Protein AF-A0A918AT86-F1 (afdb_monomer_lite)

Structure (mmCIF, N/CA/C/O backbone):
data_AF-A0A918AT86-F1
#
_entry.id   AF-A0A918AT86-F1
#
loop_
_atom_site.group_PDB
_atom_site.id
_atom_site.type_symbol
_atom_site.label_atom_id
_atom_site.label_alt_id
_atom_site.label_comp_id
_atom_site.label_asym_id
_atom_site.label_entity_id
_atom_site.label_seq_id
_atom_site.pdbx_PDB_ins_code
_atom_site.Cartn_x
_atom_site.Cartn_y
_atom_site.Cartn_z
_atom_site.occupancy
_atom_site.B_iso_or_equiv
_atom_site.auth_seq_id
_atom_site.auth_comp_id
_atom_site.auth_asym_id
_atom_site.auth_atom_id
_atom_site.pdbx_PDB_model_num
ATOM 1 N N . MET A 1 1 ? -13.343 3.801 -17.986 1.00 44.19 1 MET A N 1
ATOM 2 C CA . MET A 1 1 ? -13.694 2.697 -17.067 1.00 44.19 1 MET A CA 1
ATOM 3 C C . MET A 1 1 ? -12.740 2.764 -15.889 1.00 44.19 1 MET A C 1
ATOM 5 O O . MET A 1 1 ? -11.551 2.915 -16.135 1.00 44.19 1 MET A O 1
ATOM 9 N N . GLY A 1 2 ? -13.249 2.748 -14.657 1.00 69.25 2 GLY A N 1
ATOM 10 C CA . GLY A 1 2 ? -12.433 2.744 -13.438 1.00 69.25 2 GLY A CA 1
ATOM 11 C C . GLY A 1 2 ? -12.432 1.358 -12.800 1.00 69.25 2 GLY A C 1
ATOM 12 O O . GLY A 1 2 ? -13.423 0.641 -12.911 1.00 69.25 2 GLY A O 1
ATOM 13 N N . LEU A 1 3 ? -11.323 0.988 -12.167 1.00 76.25 3 LEU A N 1
ATOM 14 C CA . LEU A 1 3 ? -11.213 -0.192 -11.315 1.00 76.25 3 LEU A CA 1
ATOM 15 C C . LEU A 1 3 ? -11.258 0.290 -9.862 1.00 76.25 3 LEU A C 1
ATOM 17 O O . LEU A 1 3 ? -10.486 1.175 -9.499 1.00 76.25 3 LEU A O 1
ATOM 21 N N . HIS A 1 4 ? -12.153 -0.274 -9.055 1.00 74.81 4 HIS A N 1
ATOM 22 C CA . HIS A 1 4 ? -12.195 -0.049 -7.613 1.00 74.81 4 HIS A CA 1
ATOM 23 C C . HIS A 1 4 ? -11.805 -1.351 -6.913 1.00 74.81 4 HIS A C 1
ATOM 25 O O . HIS A 1 4 ? -12.346 -2.406 -7.241 1.00 74.81 4 HIS A O 1
ATOM 31 N N . VAL A 1 5 ? -10.843 -1.274 -5.996 1.00 77.88 5 VAL A N 1
ATOM 32 C CA . VAL A 1 5 ? -10.354 -2.411 -5.209 1.00 77.88 5 VAL A CA 1
ATOM 33 C C . VAL A 1 5 ? -10.488 -2.034 -3.743 1.00 77.88 5 VAL A C 1
ATOM 35 O O . VAL A 1 5 ? -9.937 -1.015 -3.327 1.00 77.88 5 VAL A O 1
ATOM 38 N N . LEU A 1 6 ? -11.209 -2.853 -2.981 1.00 80.06 6 LEU A N 1
ATOM 39 C CA . LEU A 1 6 ? -11.264 -2.773 -1.527 1.00 80.06 6 LEU A CA 1
ATOM 40 C C . LEU A 1 6 ? -10.333 -3.847 -0.968 1.00 80.06 6 LEU A C 1
ATOM 42 O O . LEU A 1 6 ? -10.463 -5.020 -1.313 1.00 80.06 6 LEU A O 1
ATOM 46 N N . LEU A 1 7 ? -9.374 -3.428 -0.146 1.00 81.75 7 LEU A N 1
ATOM 47 C CA . LEU A 1 7 ? -8.426 -4.308 0.526 1.00 81.75 7 LEU A CA 1
ATOM 48 C C . LEU A 1 7 ? -8.607 -4.138 2.033 1.00 81.75 7 LEU A C 1
ATOM 50 O O . LEU A 1 7 ? -8.429 -3.034 2.546 1.00 81.75 7 LEU A O 1
ATOM 54 N N . GLN A 1 8 ? -8.943 -5.224 2.722 1.00 85.19 8 GLN A N 1
ATOM 55 C CA . GLN A 1 8 ? -8.972 -5.278 4.178 1.00 85.19 8 GLN A CA 1
ATOM 56 C C . GLN A 1 8 ? -7.753 -6.088 4.644 1.00 85.19 8 GLN A C 1
ATOM 58 O O . GLN A 1 8 ? -7.693 -7.272 4.321 1.00 85.19 8 GLN A O 1
ATOM 63 N N . PRO A 1 9 ? -6.773 -5.471 5.333 1.00 83.00 9 PRO A N 1
ATOM 64 C CA . PRO A 1 9 ? -5.565 -6.169 5.765 1.00 83.00 9 PRO A CA 1
ATOM 65 C C . PRO A 1 9 ? -5.871 -7.325 6.727 1.00 83.00 9 PRO A C 1
ATOM 67 O O . PRO A 1 9 ? -6.592 -7.136 7.709 1.00 83.00 9 PRO A O 1
ATOM 70 N N . GLU A 1 10 ? -5.296 -8.493 6.451 1.00 84.81 10 GLU A N 1
ATOM 71 C CA . GLU A 1 10 ? -5.217 -9.635 7.372 1.00 84.81 10 GLU A CA 1
ATOM 72 C C . GLU A 1 10 ? -3.928 -9.567 8.220 1.00 84.81 10 GLU A C 1
ATOM 74 O O . GLU A 1 10 ? -3.089 -8.689 8.008 1.00 84.81 10 GLU A O 1
ATOM 79 N N . GLU A 1 11 ? -3.754 -10.462 9.203 1.00 83.00 11 GLU A N 1
ATOM 80 C CA . GLU A 1 11 ? -2.570 -10.458 10.090 1.00 83.00 11 GLU A CA 1
ATOM 81 C C . GLU A 1 11 ? -1.236 -10.584 9.335 1.00 83.00 11 GLU A C 1
ATOM 83 O O . GLU A 1 11 ? -0.207 -10.111 9.817 1.00 83.00 11 GLU A O 1
ATOM 88 N N . ASP A 1 12 ? -1.248 -11.205 8.156 1.00 85.88 12 ASP A N 1
ATOM 89 C CA . ASP A 1 12 ? -0.082 -11.420 7.300 1.00 85.88 12 ASP A CA 1
ATOM 90 C C . ASP A 1 12 ? 0.087 -10.351 6.206 1.00 85.88 12 ASP A C 1
ATOM 92 O O . ASP A 1 12 ? 0.976 -10.466 5.358 1.00 85.88 12 ASP A O 1
ATOM 96 N N . ALA A 1 13 ? -0.749 -9.308 6.212 1.00 89.44 13 ALA A N 1
ATOM 97 C CA . ALA A 1 13 ? -0.706 -8.279 5.192 1.00 89.44 13 ALA A CA 1
ATOM 98 C C . ALA A 1 13 ? 0.596 -7.469 5.257 1.00 89.44 13 ALA A C 1
ATOM 100 O O . ALA A 1 13 ? 1.005 -6.961 6.303 1.00 89.44 13 ALA A O 1
ATOM 101 N N . GLU A 1 14 ? 1.226 -7.281 4.099 1.00 91.88 14 GLU A N 1
ATOM 102 C CA . GLU A 1 14 ? 2.495 -6.572 3.979 1.00 91.88 14 GLU A CA 1
ATOM 103 C C . GLU A 1 14 ? 2.559 -5.703 2.721 1.00 91.88 14 GLU A C 1
ATOM 105 O O . GLU A 1 14 ? 1.932 -5.980 1.697 1.00 91.88 14 GLU A O 1
ATOM 110 N N . ALA A 1 15 ? 3.367 -4.646 2.787 1.00 92.12 15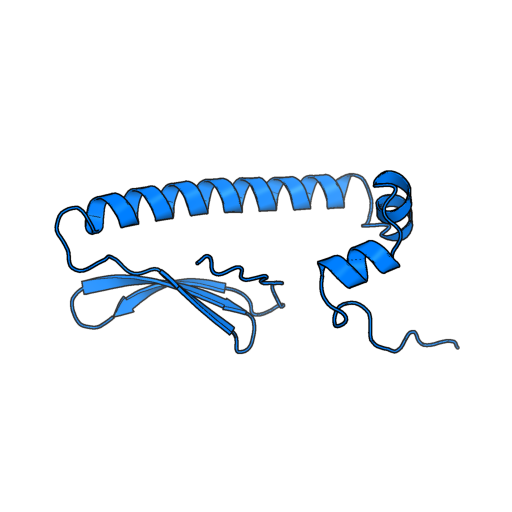 ALA A N 1
ATOM 111 C CA . ALA A 1 15 ? 3.731 -3.832 1.637 1.00 92.12 15 ALA A CA 1
ATOM 112 C C . ALA A 1 15 ? 5.258 -3.768 1.529 1.00 92.12 15 ALA A C 1
ATOM 114 O O . ALA A 1 15 ? 5.935 -3.331 2.460 1.00 92.12 15 ALA A O 1
ATOM 115 N N . SER A 1 16 ? 5.809 -4.195 0.394 1.00 91.69 16 SER A N 1
ATOM 116 C CA . SER A 1 16 ? 7.255 -4.277 0.184 1.00 91.69 16 SER A CA 1
ATOM 117 C C . SER A 1 16 ? 7.671 -3.811 -1.209 1.00 91.69 16 SER A C 1
ATOM 119 O O . SER A 1 16 ? 6.933 -3.916 -2.191 1.00 91.69 16 SER A O 1
ATOM 121 N N . VAL A 1 17 ? 8.886 -3.266 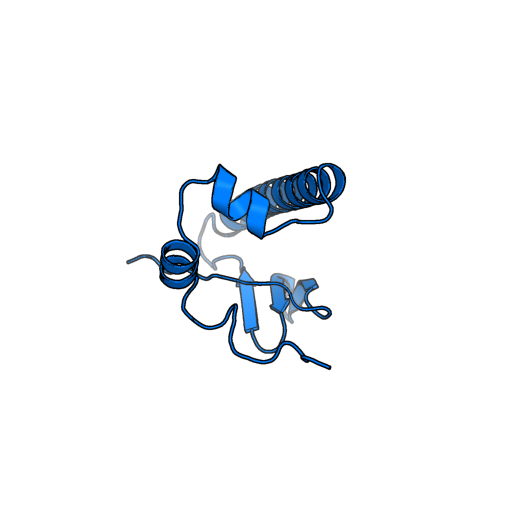-1.300 1.00 89.44 17 VAL A N 1
ATOM 122 C CA . VAL A 1 17 ? 9.529 -2.988 -2.587 1.00 89.44 17 VAL A CA 1
ATOM 123 C C . VAL A 1 17 ? 10.297 -4.234 -2.999 1.00 89.44 17 VAL A C 1
ATOM 125 O O . VAL A 1 17 ? 11.217 -4.666 -2.310 1.00 89.44 17 VAL A O 1
ATOM 128 N N . VAL A 1 18 ? 9.920 -4.800 -4.140 1.00 88.62 18 VAL A N 1
ATOM 129 C CA . VAL A 1 18 ? 10.569 -5.969 -4.726 1.00 88.62 18 VAL A CA 1
ATOM 130 C C . VAL A 1 18 ? 11.309 -5.543 -5.982 1.00 88.62 18 VAL A C 1
ATOM 132 O O . VAL A 1 18 ? 10.713 -5.041 -6.938 1.00 88.62 18 VAL A O 1
ATOM 135 N N . GLU A 1 19 ? 12.611 -5.797 -6.009 1.00 82.00 19 GLU A N 1
ATOM 136 C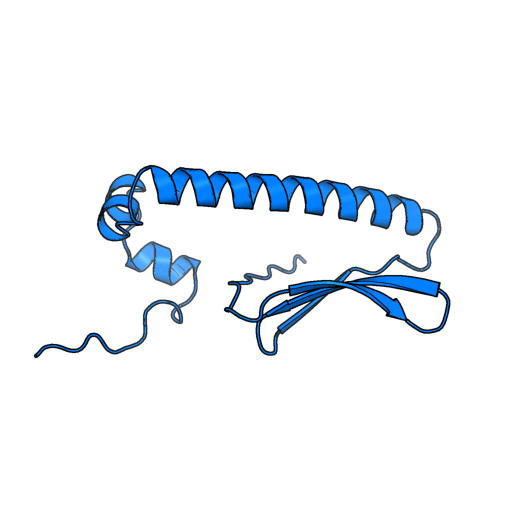 CA . GLU A 1 19 ? 13.412 -5.682 -7.223 1.00 82.00 19 GLU A CA 1
ATOM 137 C C . GLU A 1 19 ? 13.388 -7.020 -7.961 1.00 82.00 19 GLU A C 1
ATOM 139 O O . GLU A 1 19 ? 13.930 -8.025 -7.498 1.00 82.00 19 GLU A O 1
ATOM 144 N N . ARG A 1 20 ? 12.718 -7.062 -9.117 1.00 67.75 20 ARG A N 1
ATOM 145 C CA . ARG A 1 20 ? 12.787 -8.233 -10.001 1.00 67.75 20 ARG A CA 1
ATOM 146 C C . ARG A 1 20 ? 14.013 -8.136 -10.905 1.00 67.75 20 ARG A C 1
ATOM 148 O O . ARG A 1 20 ? 14.554 -7.052 -11.132 1.00 67.75 20 ARG A O 1
ATOM 155 N N . ALA A 1 21 ? 14.437 -9.284 -11.438 1.00 49.81 21 ALA A N 1
ATOM 156 C CA . ALA A 1 21 ? 15.515 -9.361 -12.420 1.00 49.81 21 ALA A CA 1
ATOM 157 C C . ALA A 1 21 ? 15.299 -8.291 -13.506 1.00 49.81 21 ALA A C 1
ATOM 159 O O . ALA A 1 21 ? 14.226 -8.267 -14.104 1.00 49.81 21 ALA A O 1
ATOM 160 N N . GLN A 1 22 ? 16.315 -7.440 -13.722 1.00 63.00 22 GLN A N 1
ATOM 161 C CA . GLN A 1 22 ? 16.346 -6.207 -14.541 1.00 63.00 22 GLN A CA 1
ATOM 162 C C . GLN A 1 22 ? 16.295 -4.861 -13.780 1.00 63.00 22 GLN A C 1
ATOM 164 O O . GLN A 1 22 ? 16.193 -3.833 -14.438 1.00 63.00 22 GLN A O 1
ATOM 169 N N . TRP A 1 23 ? 16.439 -4.810 -12.447 1.00 70.25 23 TRP A N 1
ATOM 170 C CA . TRP A 1 23 ? 16.518 -3.537 -11.685 1.00 70.25 23 TRP A CA 1
ATOM 171 C C . TRP A 1 23 ? 15.267 -2.649 -11.800 1.00 70.25 23 TRP A C 1
ATOM 173 O O . TRP A 1 23 ? 15.324 -1.435 -11.614 1.00 70.25 23 TRP A O 1
ATOM 183 N N . HIS A 1 24 ? 14.121 -3.253 -12.111 1.00 80.06 24 HIS A N 1
ATOM 184 C CA . HIS A 1 24 ? 12.840 -2.561 -12.142 1.00 80.06 24 HIS A CA 1
ATOM 185 C C . HIS A 1 24 ? 12.141 -2.740 -10.787 1.00 80.06 24 HIS A C 1
ATOM 187 O O . HIS A 1 24 ? 11.656 -3.844 -10.504 1.00 80.06 24 HIS A O 1
ATOM 193 N N . PRO A 1 25 ? 12.073 -1.694 -9.941 1.00 86.44 25 PRO A N 1
ATOM 194 C CA . PRO A 1 25 ? 11.390 -1.791 -8.661 1.00 86.44 25 PRO A CA 1
ATOM 195 C C . PRO A 1 25 ? 9.884 -1.933 -8.883 1.00 86.44 25 PRO A C 1
ATOM 197 O O . PRO A 1 25 ? 9.291 -1.277 -9.744 1.00 86.44 25 PRO A O 1
ATOM 200 N N . SER A 1 26 ? 9.261 -2.803 -8.098 1.00 89.94 26 SER A N 1
ATOM 201 C CA . SER A 1 26 ? 7.809 -2.933 -8.002 1.00 89.94 26 SER A CA 1
ATOM 202 C C . SER A 1 26 ? 7.399 -2.791 -6.544 1.00 89.94 26 SER A C 1
ATOM 204 O O . SER A 1 26 ? 7.991 -3.435 -5.682 1.00 89.94 26 SER A O 1
ATOM 206 N N . LEU A 1 27 ? 6.379 -1.983 -6.266 1.00 91.50 27 LEU A N 1
ATOM 207 C CA . LEU A 1 27 ? 5.714 -2.013 -4.964 1.00 91.50 27 LEU A CA 1
ATOM 208 C C . LEU A 1 27 ? 4.686 -3.142 -5.003 1.00 91.50 27 LEU A C 1
ATOM 210 O O . LEU A 1 27 ? 3.831 -3.161 -5.891 1.00 91.50 27 LEU A O 1
ATOM 214 N N . VAL A 1 28 ? 4.785 -4.075 -4.067 1.00 91.44 28 VAL A N 1
ATOM 215 C CA . VAL A 1 28 ? 3.854 -5.191 -3.910 1.00 91.44 28 VAL A CA 1
ATOM 216 C C . VAL A 1 28 ? 3.144 -5.024 -2.576 1.00 91.44 28 VAL A C 1
ATOM 218 O O . VAL A 1 28 ? 3.795 -4.858 -1.551 1.00 91.44 28 VAL A O 1
ATOM 221 N N . ILE A 1 29 ? 1.817 -5.054 -2.610 1.00 92.25 29 ILE A N 1
ATOM 222 C CA . ILE A 1 29 ? 0.955 -5.082 -1.430 1.00 92.25 29 ILE A CA 1
ATOM 223 C C . ILE A 1 29 ? 0.255 -6.437 -1.440 1.00 92.25 29 ILE A C 1
ATOM 225 O O . ILE A 1 29 ? -0.406 -6.771 -2.427 1.00 92.25 29 ILE A O 1
ATOM 229 N N . SER A 1 30 ? 0.427 -7.201 -0.369 1.00 90.00 30 SER A N 1
ATOM 230 C CA . SER A 1 30 ? -0.117 -8.546 -0.190 1.00 90.00 30 SER A CA 1
ATOM 231 C C . SER A 1 30 ? -1.062 -8.561 1.013 1.00 90.00 30 SER A C 1
ATOM 233 O O . SER A 1 30 ? -0.777 -7.907 2.012 1.00 90.00 30 SER A O 1
ATOM 235 N N . SER A 1 31 ? -2.172 -9.291 0.917 1.00 86.62 31 SER A N 1
ATOM 236 C CA . SER A 1 31 ? -3.075 -9.607 2.037 1.00 86.62 31 SER A CA 1
ATOM 237 C C . SER A 1 31 ? -3.754 -10.935 1.719 1.00 86.62 31 SER A C 1
ATOM 239 O O . SER A 1 31 ? -4.481 -11.008 0.720 1.00 86.62 31 SER A O 1
ATOM 241 N N . GLY A 1 32 ? -3.465 -11.987 2.490 1.00 85.38 32 GLY A N 1
ATOM 242 C CA . GLY A 1 32 ? -3.821 -13.356 2.116 1.00 85.38 32 GLY A CA 1
ATOM 243 C C . GLY A 1 32 ? -3.377 -13.699 0.682 1.00 85.38 32 GLY A C 1
ATOM 244 O O . GLY A 1 32 ? -2.233 -13.469 0.279 1.00 85.38 32 GLY A O 1
ATOM 245 N N . ASP A 1 33 ? -4.309 -14.192 -0.137 1.00 83.94 33 ASP A N 1
ATOM 246 C CA . ASP A 1 33 ? -4.051 -14.552 -1.542 1.00 83.94 33 ASP A CA 1
ATOM 247 C C . ASP A 1 33 ? -4.098 -13.362 -2.523 1.00 83.94 33 ASP A C 1
ATOM 249 O O . ASP A 1 33 ? -3.752 -13.498 -3.705 1.00 83.94 33 ASP A O 1
ATOM 253 N N . ALA A 1 34 ? -4.516 -12.178 -2.067 1.00 84.12 34 ALA A N 1
ATOM 254 C CA . ALA A 1 34 ? -4.614 -10.995 -2.909 1.00 84.12 34 ALA A CA 1
ATOM 255 C C . ALA A 1 34 ? -3.264 -10.276 -3.018 1.00 84.12 34 ALA A C 1
ATOM 257 O O . ALA A 1 34 ? -2.572 -10.046 -2.025 1.00 84.12 34 ALA A O 1
ATOM 258 N N . ARG A 1 35 ? -2.903 -9.862 -4.241 1.00 87.88 35 ARG A N 1
ATOM 259 C CA . ARG A 1 35 ? -1.736 -9.006 -4.488 1.00 87.88 35 ARG A CA 1
ATOM 260 C C . ARG A 1 35 ? -2.072 -7.845 -5.402 1.00 87.88 35 ARG A C 1
ATOM 262 O O . ARG A 1 35 ? -2.546 -8.037 -6.521 1.00 87.88 35 ARG A O 1
ATOM 269 N N . LEU A 1 36 ? -1.720 -6.646 -4.958 1.00 89.19 36 LEU A N 1
ATOM 270 C CA . LEU A 1 36 ? -1.672 -5.449 -5.782 1.00 89.19 36 LEU A CA 1
ATOM 271 C C . LEU A 1 36 ? -0.210 -5.135 -6.095 1.00 89.19 36 LEU A C 1
ATOM 273 O O . LEU A 1 36 ? 0.637 -5.114 -5.208 1.00 89.19 36 LEU A O 1
ATOM 277 N N . THR A 1 37 ? 0.108 -4.908 -7.367 1.00 90.19 37 THR A N 1
ATOM 278 C CA . THR A 1 37 ? 1.462 -4.525 -7.783 1.00 90.19 37 THR A CA 1
ATOM 279 C C . THR A 1 37 ? 1.424 -3.199 -8.522 1.00 90.19 37 THR A C 1
ATOM 281 O O . THR A 1 37 ? 0.675 -3.038 -9.484 1.00 90.19 37 THR A O 1
ATOM 284 N N . VAL A 1 38 ? 2.271 -2.266 -8.100 1.00 89.25 38 VAL A N 1
ATOM 285 C CA . VAL A 1 38 ? 2.495 -0.990 -8.777 1.00 89.25 38 VAL A CA 1
ATOM 286 C C . VAL A 1 38 ? 3.843 -1.057 -9.479 1.00 89.25 38 VAL A C 1
ATOM 288 O O . VAL A 1 38 ? 4.864 -1.373 -8.864 1.00 89.25 38 VAL A O 1
ATOM 291 N N . GLN A 1 39 ? 3.843 -0.765 -10.778 1.00 89.69 39 GLN A N 1
ATOM 292 C CA . GLN A 1 39 ? 5.031 -0.827 -11.624 1.00 89.69 39 GLN A CA 1
ATOM 293 C C . GLN A 1 39 ? 5.226 0.472 -12.391 1.00 89.69 39 GLN A C 1
ATOM 295 O O . GLN A 1 39 ? 4.271 1.155 -12.767 1.00 89.69 39 GLN A O 1
ATOM 300 N N . MET A 1 40 ? 6.488 0.779 -12.671 1.00 88.88 40 MET A N 1
ATOM 301 C CA . MET A 1 40 ? 6.843 1.846 -13.592 1.00 88.88 40 MET A CA 1
ATOM 302 C C . MET A 1 40 ? 6.383 1.494 -15.010 1.00 88.88 40 MET A C 1
ATOM 304 O O . MET A 1 40 ? 6.720 0.437 -15.542 1.00 88.88 40 MET A O 1
ATOM 308 N N . ALA A 1 41 ? 5.647 2.404 -15.649 1.00 85.62 41 ALA A N 1
ATOM 309 C CA . ALA A 1 41 ? 5.277 2.244 -17.049 1.00 85.62 41 ALA A CA 1
ATOM 310 C C . ALA A 1 41 ? 6.515 2.387 -17.951 1.00 85.62 41 ALA A C 1
ATOM 312 O O . ALA A 1 41 ? 7.277 3.342 -17.810 1.00 85.62 41 ALA A O 1
ATOM 313 N N . GLY A 1 42 ? 6.681 1.490 -18.927 1.00 85.94 42 GLY A N 1
ATOM 314 C CA . GLY A 1 42 ? 7.780 1.511 -19.905 1.00 85.94 42 GLY A CA 1
ATOM 315 C C . GLY A 1 42 ? 7.642 2.581 -20.997 1.00 85.94 42 GLY A C 1
ATOM 316 O O . GLY A 1 42 ? 7.903 2.303 -22.163 1.00 85.94 42 GLY A O 1
ATOM 317 N N . ARG A 1 43 ? 7.169 3.781 -20.647 1.00 87.50 43 ARG A N 1
ATOM 318 C CA . ARG A 1 43 ? 6.988 4.923 -21.557 1.00 87.50 43 ARG A CA 1
ATOM 319 C C . ARG A 1 43 ? 7.696 6.160 -21.014 1.00 87.50 43 ARG A C 1
ATOM 321 O O . ARG A 1 43 ? 7.990 6.228 -19.820 1.00 87.50 43 ARG A O 1
ATOM 328 N N . GLU A 1 44 ? 7.922 7.151 -21.871 1.00 90.81 44 GLU A N 1
ATOM 329 C CA . GLU A 1 44 ? 8.488 8.443 -21.469 1.00 90.81 44 GLU A CA 1
ATOM 330 C C . GLU A 1 44 ? 7.678 9.071 -20.317 1.00 90.81 44 GLU A C 1
ATOM 332 O O . GLU A 1 44 ? 6.446 9.016 -20.301 1.00 90.81 44 GLU A O 1
ATOM 337 N N . GLY A 1 45 ? 8.376 9.580 -19.296 1.00 90.31 45 GLY A N 1
ATOM 338 C CA . GLY A 1 45 ? 7.770 10.102 -18.063 1.00 90.31 45 GLY A CA 1
ATOM 339 C C . GLY A 1 45 ? 7.217 9.044 -17.094 1.00 90.31 45 GLY A C 1
ATOM 340 O O . GLY A 1 45 ? 6.796 9.387 -15.991 1.00 90.31 45 GLY A O 1
ATOM 341 N N . GLY A 1 46 ? 7.239 7.751 -17.447 1.00 89.81 46 GLY A N 1
ATOM 342 C CA . GLY A 1 46 ? 6.709 6.671 -16.607 1.00 89.81 46 GLY A CA 1
ATOM 343 C C . GLY A 1 46 ? 7.389 6.563 -15.239 1.00 89.81 46 GLY A C 1
ATOM 344 O O . GLY A 1 46 ? 6.714 6.293 -14.246 1.00 89.81 46 GLY A O 1
ATOM 345 N N . ALA A 1 47 ? 8.695 6.839 -15.175 1.00 89.75 47 ALA A N 1
ATOM 346 C CA . ALA A 1 47 ? 9.461 6.868 -13.929 1.00 89.75 47 ALA A CA 1
ATOM 347 C C . ALA A 1 47 ? 8.995 7.985 -12.988 1.00 89.75 47 ALA A C 1
ATOM 349 O O . ALA A 1 47 ? 8.693 7.731 -11.827 1.00 89.75 47 ALA A O 1
ATOM 350 N N . GLU A 1 48 ? 8.882 9.214 -13.494 1.00 93.62 48 GLU A N 1
ATOM 351 C CA . GLU A 1 48 ? 8.448 10.369 -12.703 1.00 93.62 48 GLU A CA 1
ATOM 352 C C . GLU A 1 48 ? 7.007 10.201 -12.207 1.00 93.62 48 GLU A C 1
ATOM 354 O O . GLU A 1 48 ? 6.714 10.465 -11.040 1.00 93.62 48 GLU A O 1
ATOM 359 N N . MET A 1 49 ? 6.122 9.668 -13.058 1.00 93.12 49 MET A N 1
ATOM 360 C CA . MET A 1 49 ? 4.759 9.315 -12.660 1.00 93.12 49 MET A CA 1
ATOM 361 C C . MET A 1 49 ? 4.742 8.281 -11.530 1.00 93.12 49 MET A C 1
ATOM 363 O O . MET A 1 49 ? 4.005 8.465 -10.564 1.00 93.12 49 MET A O 1
ATOM 367 N N . ALA A 1 50 ? 5.545 7.217 -11.634 1.00 92.00 50 ALA A N 1
ATOM 368 C CA . ALA A 1 50 ? 5.622 6.179 -10.608 1.00 92.00 50 ALA A CA 1
ATOM 369 C C . ALA A 1 50 ? 6.189 6.720 -9.288 1.00 92.00 50 ALA A C 1
ATOM 371 O O . ALA A 1 50 ? 5.653 6.409 -8.228 1.00 92.00 50 ALA A O 1
ATOM 372 N N . ILE A 1 51 ? 7.218 7.576 -9.348 1.00 93.56 51 ILE A N 1
ATOM 373 C CA . ILE A 1 51 ? 7.804 8.233 -8.170 1.00 93.56 51 ILE A CA 1
ATOM 374 C C . ILE A 1 51 ? 6.764 9.106 -7.468 1.00 93.56 51 ILE A C 1
ATOM 376 O O . ILE A 1 51 ? 6.593 8.988 -6.256 1.00 93.56 51 ILE A O 1
ATOM 380 N N . ARG A 1 52 ? 6.068 9.975 -8.212 1.00 95.62 52 ARG A N 1
ATOM 381 C CA . ARG A 1 52 ? 5.040 10.853 -7.641 1.00 95.62 52 ARG A CA 1
ATOM 382 C C . ARG A 1 52 ? 3.915 10.039 -7.011 1.00 95.62 52 ARG A C 1
ATOM 384 O O . ARG A 1 52 ? 3.596 10.254 -5.849 1.00 95.62 52 ARG A O 1
ATOM 391 N N . PHE A 1 53 ? 3.381 9.070 -7.752 1.00 93.88 53 PHE A N 1
ATOM 392 C CA . PHE A 1 53 ? 2.299 8.217 -7.271 1.00 93.88 53 PHE A CA 1
ATOM 393 C C . PHE A 1 53 ? 2.687 7.438 -6.007 1.00 93.88 53 PHE A C 1
ATOM 395 O O . PHE A 1 53 ? 1.917 7.402 -5.055 1.00 93.88 53 PHE A O 1
ATOM 402 N N . ALA A 1 54 ? 3.889 6.853 -5.957 1.00 93.38 54 ALA A N 1
ATOM 403 C CA . ALA A 1 54 ? 4.351 6.116 -4.782 1.00 93.38 54 ALA A CA 1
ATOM 404 C C . ALA A 1 54 ? 4.480 7.011 -3.537 1.00 93.38 54 ALA A C 1
ATOM 406 O O . ALA A 1 54 ? 4.164 6.567 -2.436 1.00 93.38 54 ALA A O 1
ATOM 407 N N . ARG A 1 55 ? 4.912 8.270 -3.702 1.00 96.69 55 ARG A N 1
ATOM 408 C CA . ARG A 1 55 ? 4.989 9.244 -2.600 1.00 96.69 55 ARG A CA 1
ATOM 409 C C . ARG A 1 55 ? 3.606 9.642 -2.095 1.00 96.69 55 ARG A C 1
ATOM 411 O O . ARG A 1 55 ? 3.365 9.548 -0.899 1.00 96.69 55 ARG A O 1
ATOM 418 N N . GLU A 1 56 ? 2.701 10.006 -3.001 1.00 96.75 56 GLU A N 1
ATOM 419 C CA . GLU A 1 56 ? 1.311 10.344 -2.659 1.00 96.75 56 GLU A CA 1
ATOM 420 C C . GLU A 1 56 ? 0.608 9.173 -1.955 1.00 96.75 56 GLU A C 1
ATOM 422 O O . GLU A 1 56 ? -0.080 9.366 -0.954 1.00 96.75 56 GLU A O 1
ATOM 427 N N . LEU A 1 57 ? 0.830 7.942 -2.432 1.00 93.94 57 LEU A N 1
ATOM 428 C CA . LEU A 1 57 ? 0.303 6.733 -1.802 1.00 93.94 57 LEU A CA 1
ATOM 429 C C . LEU A 1 57 ? 0.856 6.537 -0.385 1.00 93.94 57 LEU A C 1
ATOM 431 O O . LEU A 1 57 ? 0.088 6.217 0.519 1.00 93.94 57 LEU A O 1
ATOM 435 N N . ALA A 1 58 ? 2.162 6.725 -0.179 1.00 94.31 58 ALA A N 1
ATOM 436 C CA . ALA A 1 58 ? 2.775 6.578 1.139 1.00 94.31 58 ALA A CA 1
ATOM 437 C C . ALA A 1 58 ? 2.247 7.622 2.135 1.00 94.31 58 ALA A C 1
ATOM 439 O O . ALA A 1 58 ? 1.926 7.277 3.270 1.00 94.31 58 ALA A O 1
ATOM 440 N N . GLU A 1 59 ? 2.108 8.878 1.702 1.00 97.31 59 GLU A N 1
ATOM 441 C CA . GLU A 1 59 ? 1.536 9.958 2.513 1.00 97.31 59 GLU A CA 1
ATOM 442 C C . GLU A 1 59 ? 0.077 9.670 2.891 1.00 97.31 59 GLU A C 1
ATOM 444 O O . GLU A 1 59 ? -0.294 9.772 4.061 1.00 97.31 59 GLU A O 1
ATOM 449 N N . ALA A 1 60 ? -0.743 9.240 1.928 1.00 94.62 60 ALA A N 1
ATOM 450 C CA . ALA A 1 60 ? -2.134 8.877 2.179 1.00 94.62 60 ALA A CA 1
ATOM 451 C C . ALA A 1 60 ? -2.266 7.660 3.113 1.00 94.62 60 ALA A C 1
ATOM 453 O O . ALA A 1 60 ? -3.107 7.666 4.012 1.00 94.62 60 ALA A O 1
ATOM 454 N N . ALA A 1 61 ? -1.428 6.633 2.934 1.00 93.12 61 ALA A N 1
ATOM 4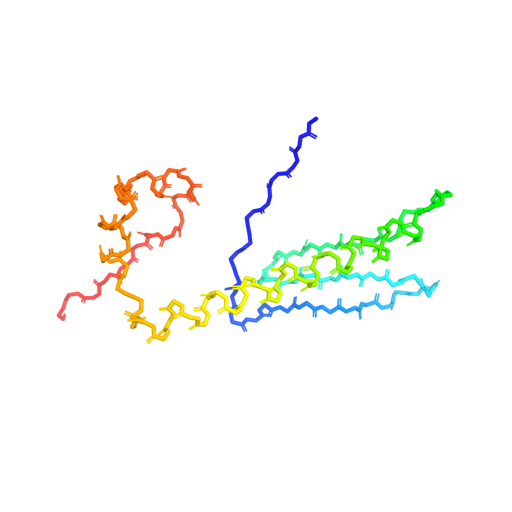55 C CA . ALA A 1 61 ? -1.422 5.445 3.786 1.00 93.12 61 ALA A CA 1
ATOM 456 C C . ALA A 1 61 ? -1.006 5.774 5.228 1.00 93.12 61 ALA A C 1
ATOM 458 O O . ALA A 1 61 ? -1.630 5.283 6.169 1.00 93.12 61 ALA A O 1
ATOM 459 N N . ALA A 1 62 ? -0.003 6.640 5.412 1.00 96.19 62 ALA A N 1
ATOM 460 C CA . ALA A 1 62 ? 0.404 7.115 6.733 1.00 96.19 62 ALA A CA 1
ATOM 461 C C . ALA A 1 62 ? -0.728 7.893 7.421 1.00 96.19 62 ALA A C 1
ATOM 463 O O . ALA A 1 62 ? -1.097 7.568 8.547 1.00 96.19 62 ALA A O 1
ATOM 464 N N . ALA A 1 63 ? -1.357 8.838 6.715 1.00 94.62 63 ALA A N 1
ATOM 465 C CA . ALA A 1 63 ? -2.490 9.595 7.249 1.00 94.62 63 ALA A CA 1
ATOM 466 C C . ALA A 1 63 ? -3.686 8.693 7.615 1.00 94.62 63 ALA A C 1
ATOM 468 O O . ALA A 1 63 ? -4.360 8.922 8.621 1.00 94.62 63 ALA A O 1
ATOM 469 N N . PHE A 1 64 ? -3.946 7.646 6.826 1.00 92.75 64 PHE A N 1
ATOM 470 C CA . PHE A 1 64 ? -4.957 6.639 7.150 1.00 92.75 64 PHE A CA 1
ATOM 471 C C . PHE A 1 64 ? -4.615 5.872 8.436 1.00 92.75 64 PHE A C 1
ATOM 473 O O . PHE A 1 64 ? -5.484 5.709 9.296 1.00 92.75 64 PHE A O 1
ATOM 480 N N . ALA A 1 65 ? -3.363 5.434 8.595 1.00 93.06 65 ALA A N 1
ATOM 481 C CA . ALA A 1 65 ? -2.910 4.736 9.797 1.00 93.06 65 ALA A CA 1
ATOM 482 C C . ALA A 1 65 ? -3.027 5.620 11.050 1.00 93.06 65 ALA A C 1
ATOM 484 O O . ALA A 1 65 ? -3.586 5.178 12.058 1.00 93.06 65 ALA A O 1
ATOM 485 N N . ASP A 1 66 ? -2.593 6.880 10.962 1.00 95.12 66 ASP A N 1
ATOM 486 C CA . ASP A 1 66 ? -2.730 7.863 12.041 1.00 95.12 66 ASP A CA 1
ATOM 487 C C . ASP A 1 66 ? -4.200 8.027 12.441 1.00 95.12 66 ASP A C 1
ATOM 489 O O . ASP A 1 66 ? -4.550 7.975 13.625 1.00 95.12 66 ASP A O 1
ATOM 493 N N . ARG A 1 67 ? -5.099 8.121 11.454 1.00 88.75 67 ARG A N 1
ATOM 494 C CA . ARG A 1 67 ? -6.534 8.240 11.712 1.00 88.75 67 ARG A CA 1
ATOM 495 C C . ARG A 1 67 ? -7.120 6.999 12.388 1.00 88.75 67 ARG A C 1
ATOM 497 O O . ARG A 1 67 ? -7.920 7.136 13.315 1.00 88.75 67 ARG A O 1
ATOM 504 N N . CYS A 1 68 ? -6.725 5.799 11.964 1.00 88.50 68 CYS A N 1
ATOM 505 C CA . CYS A 1 68 ? -7.139 4.553 12.618 1.00 88.50 68 CYS A CA 1
ATOM 506 C C . CYS A 1 68 ? -6.666 4.510 14.076 1.00 88.50 68 CYS A C 1
ATOM 508 O O . CYS A 1 68 ? -7.413 4.101 14.970 1.00 88.50 68 CYS A O 1
ATOM 510 N N . GLN A 1 69 ? -5.443 4.980 14.333 1.00 89.19 69 GLN A N 1
ATOM 511 C CA . GLN A 1 69 ? -4.888 5.041 15.677 1.00 89.19 69 GLN A CA 1
ATOM 512 C C . GLN A 1 69 ? -5.652 6.026 16.570 1.00 89.19 69 GLN A C 1
ATOM 514 O O . GLN A 1 69 ? -5.954 5.699 17.716 1.00 89.19 69 GLN A O 1
ATOM 519 N N . GLU A 1 70 ? -5.992 7.214 16.067 1.00 87.25 70 GLU A N 1
ATOM 520 C CA . GLU A 1 70 ? -6.821 8.182 16.796 1.00 87.25 70 GLU A CA 1
ATOM 521 C C . GLU A 1 70 ? -8.190 7.607 17.163 1.00 87.25 70 GLU A C 1
ATOM 523 O O . GLU A 1 70 ? -8.618 7.723 18.311 1.00 87.25 70 GLU A O 1
ATOM 528 N N . LEU A 1 71 ? -8.862 6.960 16.206 1.00 80.88 71 LEU A N 1
ATOM 529 C CA . LEU A 1 71 ? -10.172 6.346 16.422 1.00 80.88 71 LEU A CA 1
ATOM 530 C C . LEU A 1 71 ? -10.112 5.257 17.498 1.00 80.88 71 LEU A C 1
ATOM 532 O O . LEU A 1 71 ? -10.923 5.268 18.420 1.00 80.88 71 LEU A O 1
ATOM 536 N N . THR A 1 72 ? -9.098 4.394 17.435 1.00 76.38 72 THR A N 1
ATOM 537 C CA . THR A 1 72 ? -8.899 3.298 18.400 1.00 76.38 72 THR A CA 1
ATOM 538 C C . THR A 1 72 ? -8.525 3.804 19.802 1.00 76.38 72 THR A C 1
ATOM 540 O O . THR A 1 72 ? -8.742 3.115 20.796 1.00 76.38 72 THR A O 1
ATOM 543 N N . ARG A 1 73 ? -7.961 5.016 19.918 1.00 74.88 73 ARG A N 1
ATOM 544 C CA . ARG A 1 73 ? -7.679 5.659 21.216 1.00 74.88 73 ARG A CA 1
ATOM 545 C C . ARG A 1 73 ? -8.914 6.306 21.843 1.00 74.88 73 ARG A C 1
ATOM 547 O O . ARG A 1 73 ? -9.003 6.352 23.066 1.00 74.88 73 ARG A O 1
ATOM 554 N N . LEU A 1 74 ? -9.813 6.859 21.027 1.00 60.03 74 LEU A N 1
ATOM 555 C CA . LEU A 1 74 ? -10.998 7.592 21.494 1.00 60.03 74 LEU A CA 1
ATOM 556 C C . LEU A 1 74 ? -12.143 6.665 21.916 1.00 60.03 74 LEU A C 1
ATOM 558 O O . LEU A 1 74 ? -12.944 7.040 22.769 1.00 60.03 74 LEU A O 1
ATOM 562 N N . ALA A 1 75 ? -12.189 5.454 21.370 1.00 54.59 75 ALA A N 1
ATOM 563 C CA . ALA A 1 75 ? -13.040 4.373 21.834 1.00 54.59 75 ALA A CA 1
ATOM 564 C C . ALA A 1 75 ? -12.314 3.049 21.553 1.00 54.59 75 ALA A C 1
ATOM 566 O O . ALA A 1 75 ? -11.787 2.897 20.448 1.00 54.59 75 ALA A O 1
ATOM 567 N N . PRO A 1 76 ? -12.298 2.057 22.467 1.00 55.62 76 PRO A N 1
ATOM 568 C CA . PRO A 1 76 ? -12.203 0.683 21.987 1.00 55.62 76 PRO A CA 1
ATOM 569 C C . PRO A 1 76 ? -13.362 0.535 21.001 1.00 55.62 76 PRO A C 1
ATOM 571 O O . PRO A 1 76 ? -14.490 0.744 21.426 1.00 55.62 76 PRO A O 1
ATOM 574 N N . LEU A 1 77 ? -13.057 0.358 19.708 1.00 55.75 77 LEU A N 1
ATOM 575 C CA . LEU A 1 77 ? -13.992 0.484 18.582 1.00 55.75 77 LEU A CA 1
ATOM 576 C C . LEU A 1 77 ? -15.360 -0.120 18.922 1.00 55.75 77 LEU A C 1
ATOM 578 O O . LEU A 1 77 ? -15.580 -1.319 18.771 1.00 55.75 77 LEU A O 1
ATOM 582 N N . ASP A 1 78 ? -16.263 0.730 19.405 1.00 60.84 78 ASP A N 1
ATOM 583 C CA . ASP A 1 78 ? -17.649 0.378 19.638 1.00 60.84 78 ASP A CA 1
ATOM 584 C C . ASP A 1 78 ? -18.340 0.615 18.304 1.00 60.84 78 ASP A C 1
ATOM 586 O O . ASP A 1 78 ? -18.737 1.734 17.958 1.00 60.84 78 ASP A O 1
ATOM 590 N N . PHE A 1 79 ? -18.343 -0.441 17.494 1.00 57.56 79 PHE A N 1
ATOM 591 C CA . PHE A 1 79 ? -18.945 -0.423 16.171 1.00 57.56 79 PHE A CA 1
ATOM 592 C C . PHE A 1 79 ? -20.416 0.014 16.242 1.00 57.56 79 PHE A C 1
ATOM 594 O O . PHE A 1 79 ? -20.851 0.733 15.344 1.00 57.56 79 PHE A O 1
ATOM 601 N N . ASP A 1 80 ? -21.128 -0.274 17.339 1.00 57.91 80 ASP A N 1
ATOM 602 C CA . ASP A 1 80 ? -22.517 0.155 17.537 1.00 57.91 80 ASP A CA 1
ATOM 603 C C . ASP A 1 80 ? -22.618 1.686 17.669 1.00 57.91 80 ASP A C 1
ATOM 605 O O . ASP A 1 80 ? -23.501 2.320 17.080 1.00 57.91 80 ASP A O 1
ATOM 609 N N . ALA A 1 81 ? -21.668 2.315 18.369 1.00 58.50 81 ALA A N 1
ATOM 610 C CA . ALA A 1 81 ? -21.597 3.771 18.497 1.00 58.50 81 ALA A CA 1
ATOM 611 C C . ALA A 1 81 ? -21.207 4.470 17.178 1.00 58.50 81 ALA A C 1
ATOM 613 O O . ALA A 1 81 ? -21.713 5.554 16.875 1.00 58.50 81 ALA A O 1
ATOM 614 N N . LEU A 1 82 ? -20.335 3.855 16.371 1.00 52.88 82 LEU A N 1
ATOM 615 C CA . LEU A 1 82 ? -19.918 4.368 15.058 1.00 52.88 82 LEU A CA 1
ATOM 616 C C . LEU A 1 82 ? -21.046 4.293 14.019 1.00 52.88 82 LEU A C 1
ATOM 618 O O . LEU A 1 82 ? -21.264 5.264 13.290 1.00 52.88 82 LEU A O 1
ATOM 622 N N . THR A 1 83 ? -21.809 3.198 14.000 1.00 55.28 83 THR A N 1
ATOM 623 C CA . THR A 1 83 ? -23.031 3.063 13.192 1.00 55.28 83 THR A CA 1
ATOM 624 C C . THR A 1 83 ? -24.070 4.117 13.583 1.00 55.28 83 THR A C 1
ATOM 626 O O . THR A 1 83 ? -24.646 4.775 12.716 1.00 55.28 83 THR A O 1
ATOM 629 N N . ALA A 1 84 ? -24.270 4.350 14.885 1.00 57.72 84 ALA A N 1
ATOM 630 C CA . ALA A 1 84 ? -25.196 5.374 15.366 1.00 57.72 84 ALA A CA 1
ATOM 631 C C . ALA A 1 84 ? -24.765 6.806 14.984 1.00 57.72 84 ALA A C 1
ATOM 633 O O . ALA A 1 84 ? -25.613 7.638 14.659 1.00 57.72 84 ALA A O 1
ATOM 634 N N . ALA A 1 85 ? -23.459 7.103 14.994 1.00 51.25 85 ALA A N 1
ATOM 635 C CA . ALA A 1 85 ? -22.921 8.434 14.696 1.00 51.25 85 ALA A CA 1
ATOM 636 C C . ALA A 1 85 ? -22.919 8.788 13.199 1.00 51.25 85 ALA A C 1
ATOM 638 O O . ALA A 1 85 ? -23.059 9.959 12.847 1.00 51.25 85 ALA A O 1
ATOM 639 N N . LEU A 1 86 ? -22.764 7.798 12.314 1.00 54.97 86 LEU A N 1
ATOM 640 C CA . LEU A 1 86 ? -22.734 8.012 10.863 1.00 54.97 86 LEU A CA 1
ATOM 641 C C . LEU A 1 86 ? -24.132 8.043 10.226 1.00 54.97 86 LEU A C 1
ATOM 643 O O . LEU A 1 86 ? -24.241 8.273 9.021 1.00 54.97 86 LEU A O 1
ATOM 647 N N . GLY A 1 87 ? -25.200 7.828 11.007 1.00 52.31 87 GLY A N 1
ATOM 648 C CA . GLY A 1 87 ? -26.587 7.828 10.523 1.00 52.31 87 GLY A CA 1
ATOM 649 C C . GLY A 1 87 ? -26.858 6.804 9.416 1.00 52.31 87 GLY A C 1
ATOM 650 O O . GLY A 1 87 ? -27.895 6.872 8.767 1.00 52.31 87 GLY A O 1
ATOM 651 N N . THR A 1 88 ? -25.912 5.893 9.194 1.00 53.50 88 THR A N 1
ATOM 652 C CA . THR A 1 88 ? -25.940 4.854 8.174 1.00 53.50 88 THR A CA 1
ATOM 653 C C . THR A 1 88 ? -26.226 3.559 8.902 1.00 53.50 88 THR A C 1
ATOM 655 O O . THR A 1 88 ? -25.491 3.159 9.807 1.00 53.50 88 THR A O 1
ATOM 658 N N . SER A 1 89 ? -27.344 2.935 8.564 1.00 56.66 89 SER A N 1
ATOM 659 C CA . SER A 1 89 ? -27.729 1.662 9.159 1.00 56.66 89 SER A CA 1
ATOM 660 C C . SER A 1 89 ? -26.665 0.589 8.860 1.00 56.66 89 SER A C 1
ATOM 662 O O . SER A 1 89 ? -25.986 0.666 7.830 1.00 56.66 89 SER A O 1
ATOM 664 N N . PRO A 1 90 ? -26.513 -0.446 9.710 1.00 56.16 90 PRO A N 1
ATOM 665 C CA . PRO A 1 90 ? -25.620 -1.572 9.423 1.00 56.16 90 PRO A CA 1
ATOM 666 C C . PRO A 1 90 ? -25.874 -2.206 8.047 1.00 56.16 90 PRO A C 1
ATOM 668 O O . PRO A 1 90 ? -24.951 -2.720 7.420 1.00 56.16 90 PRO A O 1
ATOM 671 N N . GLU A 1 91 ? -27.116 -2.136 7.560 1.00 57.09 91 GLU A N 1
ATOM 672 C CA . GLU A 1 91 ? -27.528 -2.627 6.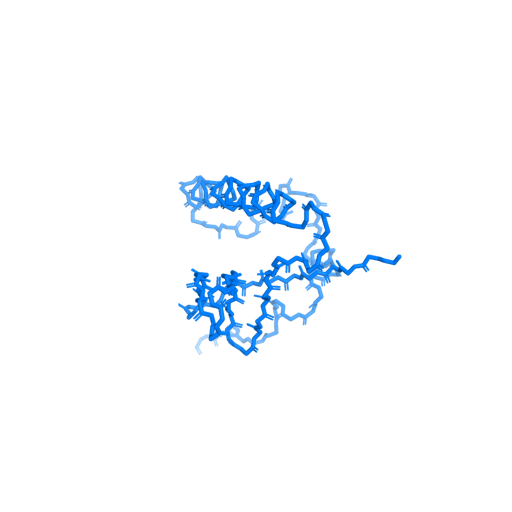243 1.00 57.09 91 GLU A CA 1
ATOM 673 C C . GLU A 1 91 ? -26.921 -1.809 5.096 1.00 57.09 91 GLU A C 1
ATOM 675 O O . GLU A 1 91 ? -26.421 -2.397 4.140 1.00 57.09 91 GLU A O 1
ATOM 680 N N . GLU A 1 92 ? -26.864 -0.480 5.213 1.00 54.22 92 GLU A N 1
ATOM 681 C CA . GLU A 1 92 ? -26.238 0.398 4.211 1.00 54.22 92 GLU A CA 1
ATOM 682 C C . GLU A 1 92 ? -24.713 0.227 4.181 1.00 54.22 92 GLU A C 1
ATOM 684 O O . GLU A 1 92 ? -24.097 0.260 3.115 1.00 54.22 92 GLU A O 1
ATOM 689 N N . VAL A 1 93 ? -24.089 -0.029 5.338 1.00 50.88 93 VAL A N 1
ATOM 690 C CA . VAL A 1 93 ? -22.662 -0.382 5.409 1.00 50.88 93 VAL A CA 1
ATOM 691 C C . VAL A 1 93 ? -22.418 -1.755 4.781 1.00 50.88 93 VAL A C 1
ATOM 693 O O . VAL A 1 93 ? -21.466 -1.907 4.018 1.00 50.88 93 VAL A O 1
ATOM 696 N N . ALA A 1 94 ? -23.277 -2.747 5.030 1.00 50.62 94 ALA A N 1
ATOM 697 C CA . ALA A 1 94 ? -23.192 -4.077 4.418 1.00 50.62 94 ALA A CA 1
ATOM 698 C C . ALA A 1 94 ? -23.454 -4.065 2.899 1.00 50.62 94 ALA A C 1
ATOM 700 O O . ALA A 1 94 ? -22.904 -4.897 2.170 1.00 50.62 94 ALA A O 1
ATOM 701 N N . GLU A 1 95 ? -24.264 -3.122 2.417 1.00 52.06 95 GLU A N 1
ATOM 702 C CA . GLU A 1 95 ? -24.501 -2.867 0.995 1.00 52.06 95 GLU A CA 1
ATOM 703 C C . GLU A 1 95 ? -23.293 -2.173 0.343 1.00 52.06 95 GLU A C 1
ATOM 705 O O . GLU A 1 95 ? -22.879 -2.563 -0.748 1.00 52.06 95 GLU A O 1
ATOM 710 N N . ALA A 1 96 ? -22.657 -1.225 1.041 1.00 50.62 96 ALA A N 1
ATOM 711 C CA . ALA A 1 96 ? -21.459 -0.525 0.570 1.00 50.62 96 ALA A CA 1
ATOM 712 C C . ALA A 1 96 ? -20.170 -1.371 0.639 1.00 50.62 96 ALA A C 1
ATOM 714 O O . ALA A 1 96 ? -19.268 -1.180 -0.175 1.00 50.62 96 ALA A O 1
ATOM 715 N N . THR A 1 97 ? -20.074 -2.302 1.593 1.00 50.75 97 THR A N 1
ATOM 716 C CA . THR A 1 97 ? -18.886 -3.154 1.826 1.00 50.75 97 THR A CA 1
ATOM 717 C C . THR A 1 97 ? -19.036 -4.581 1.296 1.00 50.75 97 THR A C 1
ATOM 719 O O . THR A 1 97 ? -18.067 -5.333 1.293 1.00 50.75 97 THR A O 1
ATOM 722 N N . GLY A 1 98 ? -20.222 -4.944 0.794 1.00 39.91 98 GLY A N 1
ATOM 723 C CA . GLY A 1 98 ? -20.493 -6.220 0.141 1.00 39.91 98 GLY A CA 1
ATOM 724 C C . GLY A 1 98 ? -20.380 -7.427 1.074 1.00 39.91 98 GLY A C 1
ATOM 725 O O . GLY A 1 98 ? -19.355 -8.087 1.081 1.00 39.91 98 GLY A O 1
ATOM 726 N N . ARG A 1 99 ? -21.452 -7.742 1.820 1.00 43.00 99 ARG A N 1
ATOM 727 C CA . ARG A 1 99 ? -21.872 -9.068 2.369 1.00 43.00 99 ARG A CA 1
ATOM 728 C C . ARG A 1 99 ? -20.834 -10.131 2.820 1.00 43.00 99 ARG A C 1
ATOM 730 O O . ARG A 1 99 ? -21.214 -11.286 2.987 1.00 43.00 99 ARG A O 1
ATOM 737 N N . HIS A 1 100 ? -19.588 -9.780 3.116 1.00 45.97 100 HIS A N 1
ATOM 738 C CA . HIS A 1 100 ? -18.596 -10.693 3.699 1.00 45.97 100 HIS A CA 1
ATOM 739 C C . HIS A 1 100 ? -18.039 -10.223 5.047 1.00 45.97 100 HIS A C 1
ATOM 741 O O . HIS A 1 100 ? -17.283 -10.955 5.672 1.00 45.97 100 HIS A O 1
ATOM 747 N N . ALA A 1 101 ? -18.461 -9.059 5.552 1.00 44.03 101 ALA A N 1
ATOM 748 C CA . ALA A 1 101 ? -17.975 -8.538 6.830 1.00 44.03 101 ALA A CA 1
ATOM 749 C C . ALA A 1 101 ? -18.686 -9.108 8.077 1.00 44.03 101 ALA A C 1
ATOM 751 O O . ALA A 1 101 ? -18.191 -8.909 9.179 1.00 44.03 101 ALA A O 1
ATOM 752 N N . LEU A 1 102 ? -19.833 -9.795 7.945 1.00 45.56 102 LEU A N 1
AT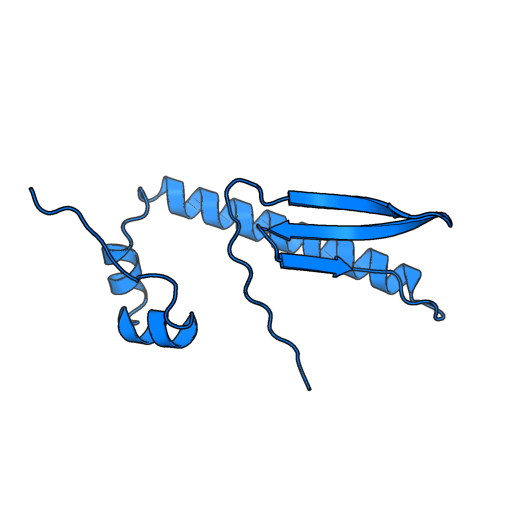OM 753 C CA . LEU A 1 102 ? -20.638 -10.238 9.102 1.00 45.56 102 LEU A CA 1
ATOM 754 C C . LEU A 1 102 ? -21.302 -11.622 8.933 1.00 45.56 102 LEU A C 1
ATOM 756 O O . LEU A 1 102 ? -22.403 -11.841 9.437 1.00 45.56 102 LEU A O 1
ATOM 760 N N . SER A 1 103 ? -20.675 -12.581 8.241 1.00 42.59 103 SER A N 1
ATOM 761 C CA . SER A 1 103 ? -21.191 -13.960 8.237 1.00 42.59 103 SER A CA 1
ATOM 762 C C . SER A 1 103 ? -20.601 -14.806 9.376 1.00 42.59 103 SER A C 1
ATOM 764 O O . SER A 1 103 ? -19.517 -15.364 9.248 1.00 42.59 103 SER A O 1
ATOM 766 N N . GLU A 1 104 ? -21.400 -14.895 10.445 1.00 48.28 104 GLU A N 1
ATOM 767 C CA . GLU A 1 104 ? -21.737 -16.108 11.215 1.00 48.28 104 GLU A CA 1
ATOM 768 C C . GLU A 1 104 ? -20.684 -16.757 12.138 1.00 48.28 104 GLU A C 1
ATOM 770 O O . GLU A 1 104 ? -20.035 -17.728 11.770 1.00 48.28 104 GLU A O 1
ATOM 775 N N . GLN A 1 105 ? -20.652 -16.322 13.409 1.00 42.16 105 GLN A N 1
ATOM 776 C CA . GLN A 1 105 ? -21.072 -17.109 14.596 1.00 42.16 105 GLN A CA 1
ATOM 777 C C . GLN A 1 105 ? -20.591 -16.429 15.889 1.00 42.16 105 GLN A C 1
ATOM 779 O O . GLN A 1 105 ? -19.438 -16.550 16.291 1.00 42.16 105 GLN A O 1
ATOM 784 N N . TRP A 1 106 ? -21.503 -15.730 16.568 1.00 37.44 106 TRP A N 1
ATOM 785 C CA . TRP A 1 106 ? -21.312 -15.327 17.963 1.00 37.44 106 TRP A CA 1
ATOM 786 C C . TRP A 1 106 ? -21.658 -16.528 18.856 1.00 37.44 106 TRP A C 1
ATOM 788 O O . TRP A 1 106 ? -22.785 -17.024 18.754 1.00 37.44 106 TRP A O 1
ATOM 798 N N . PRO A 1 107 ? -20.758 -17.025 19.723 1.00 41.72 107 PRO A N 1
ATOM 799 C CA . PRO A 1 107 ? -21.125 -18.071 20.665 1.00 41.72 107 PRO A CA 1
ATOM 800 C C . PRO A 1 107 ? -22.058 -17.470 21.723 1.00 41.72 107 PRO A C 1
ATOM 802 O O . PRO A 1 107 ? -21.692 -16.531 22.431 1.00 41.72 107 PRO A O 1
ATOM 805 N N . THR A 1 108 ? -23.279 -17.994 21.799 1.00 47.59 108 THR A N 1
ATOM 806 C CA . THR A 1 108 ? -24.165 -17.820 22.954 1.00 47.59 108 THR A CA 1
ATOM 807 C C . THR A 1 108 ? -24.060 -19.083 23.800 1.00 47.59 108 THR A C 1
ATOM 809 O O . THR A 1 108 ? -24.480 -20.142 23.348 1.00 47.59 108 THR A O 1
ATOM 812 N N . GLU A 1 109 ? -23.476 -18.896 24.988 1.00 45.94 109 GLU A N 1
ATOM 813 C CA . GLU A 1 109 ? -23.346 -19.815 26.140 1.00 45.94 109 GLU A CA 1
ATOM 814 C C . GLU A 1 109 ? -22.552 -21.124 25.966 1.00 45.94 109 GLU A C 1
ATOM 816 O O . GLU A 1 109 ? -22.917 -22.003 25.156 1.00 45.94 109 GLU A O 1
#

Radius of gyration: 18.57 Å; chains: 1; bounding box: 44×31×48 Å

pLDDT: mean 74.68, std 18.66, range [37.44, 97.31]

Foldseek 3Di:
DDDDDDDDADPPWDWDWDQDPPRWTWIWTDHPPDIDIDGQDPDPCSVVVSVVVVVVVVVVVVVVVVVVVVCCVVDVCPVVVVCVVVVHHPVNVCVVVPPPPDDDDDDDD

Secondary structure (DSSP, 8-state):
----------TT-EEEEEEETTTEEEEEEEETTEEEEEE--SSTTHHHHHHHHHHHHHHHHHHHHHHHHHHHHHSS--HHHHHHHTT--HHHHHHHHTS-SS-S-----

Sequence (109 aa):
MGLHVLLQPEEDAEASVVERAQWHPSLVISSGDARLTVQMAGREGGAEMAIRFARELAEAAAAFADRCQELTRLAPLDFDALTAALGTSPEEVAEATGRHALSEQWPTE

Organism: NCBI:txid33919